Protein AF-A0A7Z7AWA1-F1 (afdb_monomer)

Secondary structure (DSSP, 8-state):
--HHHHHHHHHHHHHHHHHHHHHHTT-TT--GGGS--SS--SHHHHHHHHHHHHHHTTSTT----GGGSS-HHHHHHHHHHHHHHHTT-GGG--HHHHHHHHHHHHHHHHHHHHHHHHHHHHH---GGGGGG---

pLDDT: mean 85.14, std 15.29, range [40.22, 97.75]

Mean predicted aligned error: 7.18 Å

Structure (mmCIF, N/CA/C/O backbone):
data_AF-A0A7Z7AWA1-F1
#
_entry.id   AF-A0A7Z7AWA1-F1
#
loop_
_atom_site.group_PDB
_atom_site.id
_atom_site.type_symbol
_atom_site.label_atom_id
_atom_site.label_alt_id
_atom_site.label_comp_id
_atom_site.label_asym_id
_atom_site.label_entity_id
_atom_site.label_seq_id
_atom_site.pdbx_PDB_ins_code
_atom_site.Cartn_x
_atom_site.Cartn_y
_atom_site.Cartn_z
_atom_site.occupancy
_atom_site.B_iso_or_equiv
_atom_site.auth_seq_id
_atom_site.auth_comp_id
_atom_site.auth_asym_id
_atom_site.auth_atom_id
_atom_site.pdbx_PDB_model_num
ATOM 1 N N . MET A 1 1 ? 7.392 -12.816 -15.362 1.00 51.28 1 MET A N 1
ATOM 2 C CA . MET A 1 1 ? 6.488 -11.868 -14.677 1.00 51.28 1 MET A CA 1
ATOM 3 C C . MET A 1 1 ? 7.230 -10.551 -14.554 1.00 51.28 1 MET A C 1
ATOM 5 O O . MET A 1 1 ? 8.447 -10.600 -14.404 1.00 51.28 1 MET A O 1
ATOM 9 N N . ASN A 1 2 ? 6.572 -9.410 -14.759 1.00 76.38 2 ASN A N 1
ATOM 10 C CA . ASN A 1 2 ? 7.245 -8.112 -14.728 1.00 76.38 2 ASN A CA 1
ATOM 11 C C . ASN A 1 2 ? 7.022 -7.494 -13.349 1.00 76.38 2 ASN A C 1
ATOM 13 O O . ASN A 1 2 ? 5.940 -6.987 -13.079 1.00 76.38 2 ASN A O 1
ATOM 17 N N . ILE A 1 3 ? 8.059 -7.541 -12.516 1.00 84.69 3 ILE A N 1
ATOM 18 C CA . ILE A 1 3 ? 8.010 -7.149 -11.106 1.00 84.69 3 ILE A CA 1
ATOM 19 C C . ILE A 1 3 ? 7.432 -5.751 -10.863 1.00 84.69 3 ILE A C 1
ATOM 21 O O . ILE A 1 3 ? 6.780 -5.527 -9.854 1.00 84.69 3 ILE A O 1
ATOM 25 N N . LEU A 1 4 ? 7.612 -4.809 -11.796 1.00 87.19 4 LEU A N 1
ATOM 26 C CA . LEU A 1 4 ? 7.039 -3.470 -11.662 1.00 87.19 4 LEU A CA 1
ATOM 27 C C . LEU A 1 4 ? 5.503 -3.502 -11.659 1.00 87.19 4 LEU A C 1
ATOM 29 O O . LEU A 1 4 ? 4.875 -2.728 -10.944 1.00 87.19 4 LEU A O 1
ATOM 33 N N . TYR A 1 5 ? 4.901 -4.399 -12.443 1.00 89.00 5 TYR A N 1
ATOM 34 C CA . TYR A 1 5 ? 3.450 -4.579 -12.473 1.00 89.00 5 TYR A CA 1
ATOM 35 C C . TYR A 1 5 ? 2.961 -5.291 -11.214 1.00 89.00 5 TYR A C 1
ATOM 37 O O . TYR A 1 5 ? 1.952 -4.870 -10.663 1.00 89.00 5 TYR A O 1
ATOM 45 N N . ASP A 1 6 ? 3.708 -6.283 -10.724 1.00 90.69 6 ASP A N 1
ATOM 46 C CA . ASP A 1 6 ? 3.385 -6.979 -9.472 1.00 90.69 6 ASP A CA 1
ATOM 47 C C . ASP A 1 6 ? 3.379 -5.984 -8.291 1.00 90.69 6 ASP A C 1
ATOM 49 O O . ASP A 1 6 ? 2.424 -5.917 -7.522 1.00 90.69 6 ASP A O 1
ATOM 53 N N . VAL A 1 7 ? 4.389 -5.108 -8.213 1.00 91.75 7 VAL A N 1
ATOM 54 C CA . VAL A 1 7 ? 4.462 -4.040 -7.199 1.00 91.75 7 VAL A CA 1
ATOM 55 C C . VAL A 1 7 ? 3.322 -3.028 -7.347 1.00 91.75 7 VAL A C 1
ATOM 57 O O . VAL A 1 7 ? 2.739 -2.592 -6.355 1.00 91.75 7 VAL A O 1
ATOM 60 N N . ARG A 1 8 ? 2.995 -2.623 -8.579 1.00 92.50 8 ARG A N 1
ATOM 61 C CA . ARG A 1 8 ? 1.874 -1.709 -8.838 1.00 92.50 8 ARG A CA 1
ATOM 62 C C . A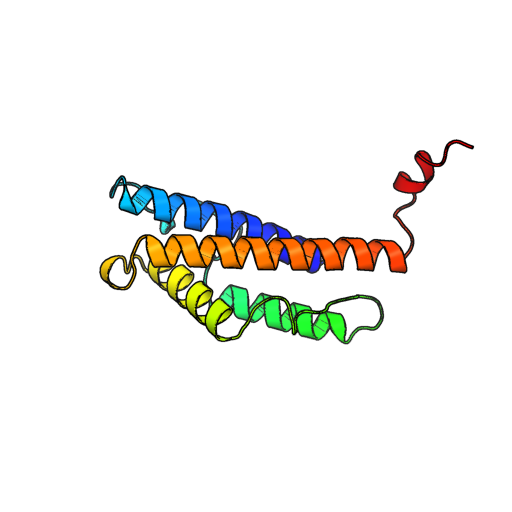RG A 1 8 ? 0.557 -2.311 -8.346 1.00 92.50 8 ARG A C 1
ATOM 64 O O . ARG A 1 8 ? -0.226 -1.616 -7.703 1.00 92.50 8 ARG A O 1
ATOM 71 N N . ASP A 1 9 ? 0.318 -3.579 -8.660 1.00 93.62 9 ASP A N 1
ATOM 72 C CA . ASP A 1 9 ? -0.907 -4.282 -8.291 1.00 93.62 9 ASP A CA 1
ATOM 73 C C . ASP A 1 9 ? -1.003 -4.449 -6.768 1.00 93.62 9 ASP A C 1
ATOM 75 O O . ASP A 1 9 ? -2.065 -4.204 -6.195 1.00 93.62 9 ASP A O 1
ATOM 79 N N . TRP A 1 10 ? 0.120 -4.700 -6.092 1.00 95.75 10 TRP A N 1
ATOM 80 C CA . TRP A 1 10 ? 0.188 -4.698 -4.631 1.00 95.75 10 TRP A CA 1
ATOM 81 C C . TRP A 1 10 ? -0.150 -3.336 -4.017 1.00 95.75 10 TRP A C 1
ATOM 83 O O . TRP A 1 10 ? -0.952 -3.267 -3.088 1.00 95.75 10 TRP A O 1
ATOM 93 N N . PHE A 1 11 ? 0.356 -2.225 -4.569 1.00 95.69 11 PHE A N 1
ATOM 94 C CA . PHE A 1 11 ? -0.035 -0.893 -4.088 1.00 95.69 11 PHE A CA 1
ATOM 95 C C . PHE A 1 11 ? -1.534 -0.606 -4.273 1.00 95.69 11 PHE A C 1
ATOM 97 O O . PHE A 1 11 ? -2.127 0.072 -3.433 1.00 95.69 11 PHE A O 1
ATOM 104 N N . TYR A 1 12 ? -2.173 -1.140 -5.320 1.00 94.44 12 TYR A N 1
ATOM 105 C CA . TYR A 1 12 ? -3.630 -1.055 -5.466 1.00 94.44 12 TYR A CA 1
ATOM 106 C C . TYR A 1 12 ? -4.381 -1.877 -4.408 1.00 94.44 12 TYR A C 1
ATOM 108 O O . TYR A 1 12 ? -5.432 -1.441 -3.930 1.00 94.44 12 TYR A O 1
ATOM 116 N N . GLU A 1 13 ? -3.868 -3.046 -4.017 1.00 96.12 13 GLU A N 1
ATOM 117 C CA . GLU A 1 13 ? -4.436 -3.816 -2.904 1.00 96.12 13 GLU A CA 1
ATOM 118 C C . GLU A 1 13 ? -4.240 -3.100 -1.560 1.00 96.12 13 GLU A C 1
ATOM 120 O O . GLU A 1 13 ? -5.185 -3.033 -0.772 1.00 96.12 13 GLU A O 1
ATOM 125 N N . CYS A 1 14 ? -3.084 -2.465 -1.335 1.00 96.62 14 CYS A N 1
ATOM 126 C CA . CYS A 1 14 ? -2.853 -1.625 -0.158 1.00 96.62 14 CYS A CA 1
ATOM 127 C C . CYS A 1 14 ? -3.836 -0.458 -0.061 1.00 96.62 14 CYS A C 1
ATOM 129 O O . CYS A 1 14 ? -4.354 -0.204 1.023 1.00 96.62 14 CYS A O 1
ATOM 131 N N . ASP A 1 15 ? -4.129 0.244 -1.158 1.00 96.56 15 ASP A N 1
ATOM 132 C CA . ASP A 1 15 ? -5.113 1.336 -1.128 1.00 96.56 15 ASP A CA 1
ATOM 133 C C . ASP A 1 15 ? -6.507 0.829 -0.721 1.00 96.56 15 ASP A C 1
ATOM 135 O O . ASP A 1 15 ? -7.170 1.423 0.131 1.00 96.56 15 ASP A O 1
ATOM 139 N N . ARG A 1 16 ? -6.925 -0.336 -1.237 1.00 96.25 16 ARG A N 1
ATOM 140 C CA . ARG A 1 16 ? -8.180 -0.987 -0.822 1.00 96.25 16 ARG A CA 1
ATOM 141 C C . ARG A 1 16 ? -8.181 -1.370 0.654 1.00 96.25 16 ARG A C 1
ATOM 143 O O . ARG A 1 16 ? -9.190 -1.176 1.328 1.00 96.25 16 ARG A O 1
ATOM 150 N N . PHE A 1 17 ? -7.079 -1.910 1.153 1.00 97.44 17 PHE A N 1
ATOM 151 C CA . PHE A 1 17 ? -6.930 -2.294 2.554 1.00 97.44 17 PHE A CA 1
ATOM 152 C C . PHE A 1 17 ? -6.993 -1.089 3.492 1.00 97.44 17 PHE A C 1
ATOM 154 O O . PHE A 1 17 ? -7.753 -1.092 4.459 1.00 97.44 17 PHE A O 1
ATOM 161 N N . LEU A 1 18 ? -6.289 -0.012 3.145 1.00 97.56 18 LEU A N 1
ATOM 162 C CA . LEU A 1 18 ? -6.322 1.245 3.885 1.00 97.56 18 LEU A CA 1
ATOM 163 C C . LEU A 1 18 ? -7.692 1.932 3.801 1.00 97.56 18 LEU A C 1
ATOM 165 O O . LEU A 1 18 ? -8.131 2.542 4.772 1.00 97.56 18 LEU A O 1
ATOM 169 N N . PHE A 1 19 ? -8.404 1.812 2.679 1.00 96.56 19 PHE A N 1
ATOM 170 C CA . PHE A 1 19 ? -9.793 2.259 2.583 1.00 96.56 19 PHE A CA 1
ATOM 171 C C . PHE A 1 19 ? -10.702 1.499 3.556 1.00 96.56 19 PHE A C 1
ATOM 173 O O . PHE A 1 19 ? -11.511 2.113 4.244 1.00 96.56 19 PHE A O 1
ATOM 180 N N . LEU A 1 20 ? -10.565 0.175 3.659 1.00 96.69 20 LEU A N 1
ATOM 181 C CA . LEU A 1 20 ? -11.340 -0.602 4.627 1.00 96.69 20 LEU A CA 1
ATOM 182 C C . LEU A 1 20 ? -10.987 -0.214 6.071 1.00 96.69 20 LEU A C 1
ATOM 184 O O . LEU A 1 20 ? -11.886 -0.133 6.902 1.00 96.69 20 LEU A O 1
ATOM 188 N N . ALA A 1 21 ? -9.717 0.085 6.361 1.00 96.38 21 ALA A N 1
ATOM 189 C CA . ALA A 1 21 ? -9.295 0.589 7.668 1.00 96.38 21 ALA A CA 1
ATOM 190 C C . ALA A 1 21 ? -9.893 1.972 7.982 1.00 96.38 21 ALA A C 1
ATOM 192 O O . ALA A 1 21 ? -10.338 2.221 9.095 1.00 96.38 21 ALA A O 1
ATOM 193 N N . GLU A 1 22 ? -9.991 2.865 6.998 1.00 95.75 22 GLU A N 1
ATOM 194 C CA . GLU A 1 22 ? -10.704 4.139 7.157 1.00 95.75 22 GLU A CA 1
ATOM 195 C C . GLU A 1 22 ? -12.190 3.917 7.480 1.00 95.75 22 GLU A C 1
ATOM 197 O O . GLU A 1 22 ? -12.754 4.598 8.340 1.00 95.75 22 GLU A O 1
ATOM 202 N N . VAL A 1 23 ? -12.826 2.938 6.827 1.00 95.00 23 VAL A N 1
ATOM 203 C CA . VAL A 1 23 ? -14.213 2.559 7.123 1.00 95.00 23 VAL A CA 1
ATOM 204 C C . VAL A 1 23 ? -14.336 1.951 8.521 1.00 95.00 23 VAL A C 1
ATOM 206 O O . VAL A 1 23 ? -15.322 2.255 9.187 1.00 95.00 23 VAL A O 1
ATOM 209 N N . HIS A 1 24 ? -13.358 1.170 8.992 1.00 94.50 24 HIS A N 1
ATOM 210 C CA . HIS A 1 24 ? -13.333 0.626 10.356 1.00 94.50 24 HIS A CA 1
ATOM 211 C C . HIS A 1 24 ? -13.495 1.733 11.409 1.00 94.50 24 HIS A C 1
ATOM 213 O O . HIS A 1 24 ? -14.368 1.643 12.268 1.00 94.50 24 HIS A O 1
ATOM 219 N N . TYR A 1 25 ? -12.760 2.844 11.277 1.00 92.69 25 TYR A N 1
ATOM 220 C CA . TYR A 1 25 ? -12.877 3.992 12.192 1.00 92.69 25 TYR A CA 1
ATOM 221 C C . TYR A 1 25 ? -14.241 4.700 12.154 1.00 92.69 25 TYR A C 1
ATOM 223 O O . TYR A 1 25 ? -14.576 5.452 13.066 1.00 92.69 25 TYR A O 1
ATOM 231 N N . GLN A 1 26 ? -15.040 4.485 11.108 1.00 91.56 26 GLN A N 1
ATOM 232 C CA . GLN A 1 26 ? -16.420 4.976 11.027 1.00 91.56 26 GLN A CA 1
ATOM 233 C C . GLN A 1 26 ? -17.441 3.912 11.455 1.00 91.56 26 GLN A C 1
ATOM 235 O O . GLN A 1 26 ? -18.572 4.243 11.818 1.00 91.56 26 GLN A O 1
ATOM 240 N N . ARG A 1 27 ? -17.075 2.633 11.323 1.00 91.81 27 ARG A N 1
ATOM 241 C CA . ARG A 1 27 ? -17.913 1.445 11.481 1.00 91.81 27 ARG A CA 1
ATOM 242 C C . ARG A 1 27 ? -17.039 0.271 11.925 1.00 91.81 27 ARG A C 1
ATOM 244 O O . ARG A 1 27 ? -16.514 -0.465 11.093 1.00 91.81 27 ARG A O 1
ATOM 251 N N . GLU A 1 28 ? -16.957 0.061 13.235 1.00 84.75 28 GLU A N 1
ATOM 252 C CA . GLU A 1 28 ? -16.072 -0.937 13.866 1.00 84.75 28 GLU A CA 1
ATOM 253 C C . GLU A 1 28 ? -16.308 -2.386 13.395 1.00 84.75 28 GLU A C 1
ATOM 255 O O . GLU A 1 28 ? -15.468 -3.256 13.589 1.00 84.75 28 GLU A O 1
ATOM 260 N N . ASN A 1 29 ? -17.439 -2.671 12.742 1.00 89.06 29 ASN A N 1
ATOM 261 C CA . ASN A 1 29 ? -17.753 -3.991 12.199 1.00 89.06 29 ASN A CA 1
ATOM 262 C C . ASN A 1 29 ? -17.085 -4.300 10.844 1.00 89.06 29 ASN A C 1
ATOM 264 O O . ASN A 1 29 ? -17.352 -5.357 10.275 1.00 89.06 29 ASN A O 1
ATOM 268 N N . VAL A 1 30 ? -16.289 -3.384 10.288 1.00 91.38 30 VAL A N 1
ATOM 269 C CA . VAL A 1 30 ? -15.480 -3.632 9.087 1.00 91.38 30 VAL A CA 1
ATOM 270 C C . VAL A 1 30 ? -14.072 -3.995 9.524 1.00 91.38 30 VAL A C 1
ATOM 272 O O . VAL A 1 30 ? -13.374 -3.156 10.075 1.00 91.38 30 VAL A O 1
ATOM 275 N N . ILE A 1 31 ? -13.648 -5.231 9.272 1.00 91.44 31 ILE A N 1
ATOM 276 C CA . ILE A 1 31 ? -12.335 -5.734 9.686 1.00 91.44 31 ILE A CA 1
ATOM 277 C C . ILE A 1 31 ? -11.517 -6.023 8.423 1.00 91.44 31 ILE A C 1
ATOM 279 O O . ILE A 1 31 ? -11.764 -7.036 7.770 1.00 91.44 31 ILE A O 1
ATOM 283 N N . PRO A 1 32 ? -10.562 -5.157 8.026 1.00 90.19 32 PRO A N 1
ATOM 284 C CA . PRO A 1 32 ? -9.826 -5.321 6.773 1.00 90.19 32 PRO A CA 1
ATOM 285 C C . PRO A 1 32 ? -9.094 -6.661 6.650 1.00 90.19 32 PRO A C 1
ATOM 287 O O . PRO A 1 32 ? -9.059 -7.205 5.552 1.00 90.19 32 PRO A O 1
ATOM 290 N N . SER A 1 33 ? -8.562 -7.215 7.745 1.00 87.06 33 SER A N 1
ATOM 291 C CA . SER A 1 33 ? -7.859 -8.511 7.774 1.00 87.06 33 SER A CA 1
ATOM 292 C C . SER A 1 33 ? -8.744 -9.705 7.387 1.00 87.06 33 SER A C 1
ATOM 294 O O . SER A 1 33 ? -8.229 -10.719 6.922 1.00 87.06 33 SER A O 1
ATOM 296 N N . GLU A 1 34 ? -10.072 -9.591 7.503 1.00 90.00 34 GLU A N 1
ATOM 297 C CA . GLU A 1 34 ? -11.015 -10.640 7.088 1.00 90.00 34 GLU A CA 1
ATOM 298 C C . GLU A 1 34 ? -11.303 -10.628 5.575 1.00 90.00 34 GLU A C 1
ATOM 300 O O . GLU A 1 34 ? -11.898 -11.567 5.034 1.00 90.00 34 GLU A O 1
ATOM 305 N N . HIS A 1 35 ? -10.893 -9.575 4.860 1.00 91.62 35 HIS A N 1
ATOM 306 C CA . HIS A 1 35 ? -11.074 -9.490 3.416 1.00 91.62 35 HIS A CA 1
ATOM 307 C C . HIS A 1 35 ? -10.011 -10.299 2.669 1.00 91.62 35 HIS A C 1
ATOM 309 O O . HIS A 1 35 ? -8.852 -10.399 3.062 1.00 91.62 35 HIS A O 1
ATOM 315 N N . ARG A 1 36 ? -10.408 -10.866 1.526 1.00 91.94 36 ARG A N 1
ATOM 316 C CA . ARG A 1 36 ? -9.496 -11.629 0.673 1.00 91.94 36 ARG A CA 1
ATOM 317 C C . ARG A 1 36 ? -8.685 -10.695 -0.226 1.00 91.94 36 ARG A C 1
ATOM 319 O O . ARG A 1 36 ? -9.254 -10.083 -1.130 1.00 91.94 36 ARG A O 1
ATOM 326 N N . PHE A 1 37 ? -7.374 -10.683 -0.019 1.00 93.25 37 PHE A N 1
ATOM 327 C CA . PHE A 1 37 ? -6.381 -10.059 -0.896 1.00 93.25 37 PHE A CA 1
ATOM 328 C C . PHE A 1 37 ? -5.593 -11.121 -1.665 1.00 93.25 37 PHE A C 1
ATOM 330 O O . PHE A 1 37 ? -5.629 -12.309 -1.322 1.00 93.25 37 PHE A O 1
ATOM 337 N N . SER A 1 38 ? -4.945 -10.708 -2.749 1.00 90.44 38 SER A N 1
ATOM 338 C CA . SER A 1 38 ? -4.118 -11.589 -3.576 1.00 90.44 38 SER A CA 1
ATOM 339 C C . SER A 1 38 ? -2.769 -11.853 -2.917 1.00 90.44 38 SER A C 1
ATOM 341 O O . SER A 1 38 ? -2.221 -12.945 -3.064 1.00 90.44 38 SER A O 1
ATOM 343 N N . GLU A 1 39 ? -2.270 -10.876 -2.162 1.00 90.56 39 GLU A N 1
ATOM 344 C CA . GLU A 1 39 ? -1.026 -10.962 -1.408 1.00 90.56 39 GLU A CA 1
ATOM 345 C C . GLU A 1 39 ? -1.187 -10.520 0.051 1.00 90.56 39 GLU A C 1
ATOM 347 O O . GLU A 1 39 ? -2.200 -9.955 0.462 1.00 90.56 39 GLU A O 1
ATOM 352 N N . GLU A 1 40 ? -0.154 -10.794 0.847 1.00 92.62 40 GLU A N 1
ATOM 353 C CA . GLU A 1 40 ? -0.038 -10.287 2.210 1.00 92.62 40 GLU A CA 1
ATOM 354 C C . GLU A 1 40 ? 0.260 -8.776 2.191 1.00 92.62 40 GLU A C 1
ATOM 356 O O . GLU A 1 40 ? 1.147 -8.313 1.469 1.00 92.62 40 GLU A O 1
ATOM 361 N N . LEU A 1 41 ? -0.481 -7.998 2.983 1.00 95.38 41 LEU A N 1
ATOM 362 C CA . LEU A 1 41 ? -0.393 -6.533 3.017 1.00 95.38 41 LEU A CA 1
ATOM 363 C C . LEU A 1 41 ? 0.319 -6.048 4.286 1.00 95.38 41 LEU A C 1
ATOM 365 O O . LEU A 1 41 ? -0.232 -5.286 5.075 1.00 95.38 41 LEU A O 1
ATOM 369 N N . THR A 1 42 ? 1.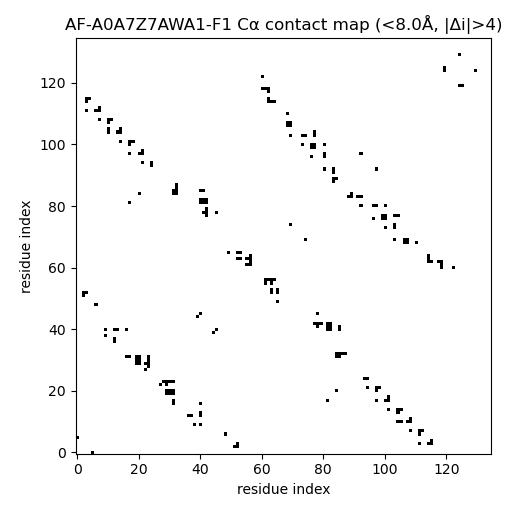554 -6.514 4.474 1.00 96.31 42 THR A N 1
ATOM 370 C CA . THR A 1 42 ? 2.386 -6.277 5.666 1.00 96.31 42 THR A CA 1
ATOM 371 C C . THR A 1 42 ? 3.690 -5.551 5.336 1.00 96.31 42 THR A C 1
ATOM 373 O O . THR A 1 42 ? 4.102 -5.436 4.174 1.00 96.31 42 THR A O 1
ATOM 376 N N . SER A 1 43 ? 4.373 -5.051 6.369 1.00 95.56 43 SER A N 1
ATOM 377 C CA . SER A 1 43 ? 5.671 -4.383 6.232 1.00 95.56 43 SER A CA 1
ATOM 378 C C . SER A 1 43 ? 6.758 -5.298 5.664 1.00 95.56 43 SER A C 1
ATOM 380 O O . SER A 1 43 ? 7.586 -4.847 4.870 1.00 95.56 43 SER A O 1
ATOM 382 N N . SER A 1 44 ? 6.733 -6.584 6.022 1.00 95.31 44 SER A N 1
ATOM 383 C CA . SER A 1 44 ? 7.668 -7.598 5.529 1.00 95.31 44 SER A CA 1
ATOM 384 C C . SER A 1 44 ? 7.550 -7.763 4.015 1.00 95.31 44 SER A C 1
ATOM 386 O O . SER A 1 44 ? 8.562 -7.753 3.309 1.00 95.31 44 SER A O 1
ATOM 388 N N . ARG A 1 45 ? 6.317 -7.821 3.495 1.00 94.94 45 ARG A N 1
ATOM 389 C CA . ARG A 1 45 ? 6.072 -7.923 2.057 1.00 94.94 45 ARG A CA 1
ATOM 390 C C . ARG A 1 45 ? 6.522 -6.668 1.314 1.00 94.94 45 ARG A C 1
ATOM 392 O O . ARG A 1 45 ? 7.153 -6.785 0.264 1.00 94.94 45 ARG A O 1
ATOM 399 N N . LEU A 1 46 ? 6.275 -5.484 1.877 1.00 94.12 46 LEU A N 1
ATOM 400 C CA . LEU A 1 46 ? 6.794 -4.227 1.333 1.00 94.12 46 LEU A CA 1
ATOM 401 C C . LEU A 1 46 ? 8.329 -4.236 1.251 1.00 94.12 46 LEU A C 1
ATOM 403 O O . LEU A 1 46 ? 8.897 -3.833 0.235 1.00 94.12 46 LEU A O 1
ATOM 407 N N . ASP A 1 47 ? 9.012 -4.708 2.295 1.00 92.88 47 ASP A N 1
ATOM 408 C CA . ASP A 1 47 ? 10.475 -4.802 2.310 1.00 92.88 47 ASP A CA 1
ATOM 409 C C . ASP A 1 47 ? 11.018 -5.767 1.257 1.00 92.88 47 ASP A C 1
ATOM 411 O O . ASP A 1 47 ? 12.019 -5.466 0.597 1.00 92.88 47 ASP A O 1
ATOM 415 N N . ASP A 1 48 ? 10.347 -6.899 1.060 1.00 92.38 48 ASP A N 1
ATOM 416 C CA . ASP A 1 48 ? 10.680 -7.841 -0.003 1.00 92.38 48 ASP A CA 1
ATOM 417 C C . ASP A 1 48 ? 10.548 -7.187 -1.383 1.00 92.38 48 ASP A C 1
ATOM 419 O O . ASP A 1 48 ? 11.488 -7.237 -2.177 1.00 92.38 48 ASP A O 1
ATOM 423 N N . MET A 1 49 ? 9.446 -6.477 -1.637 1.00 89.94 49 MET A N 1
ATOM 424 C CA . MET A 1 49 ? 9.223 -5.769 -2.901 1.00 89.94 49 MET A CA 1
ATOM 425 C C . MET A 1 49 ? 10.263 -4.682 -3.169 1.00 89.94 49 MET A C 1
ATOM 427 O O . MET A 1 49 ? 10.814 -4.600 -4.268 1.00 89.94 49 MET A O 1
ATOM 431 N N . LEU A 1 50 ? 10.574 -3.855 -2.168 1.00 88.19 50 LEU A N 1
ATOM 432 C CA . LEU A 1 50 ? 11.591 -2.809 -2.296 1.00 88.19 50 LEU A CA 1
ATOM 433 C C . LEU A 1 50 ? 12.983 -3.404 -2.547 1.00 88.19 50 LEU A C 1
ATOM 435 O O . LEU A 1 50 ? 13.767 -2.853 -3.327 1.00 88.19 50 LEU A O 1
ATOM 439 N N . ARG A 1 51 ? 13.300 -4.541 -1.918 1.00 87.81 51 ARG A N 1
ATOM 440 C CA . ARG A 1 51 ? 14.551 -5.268 -2.154 1.00 87.81 51 ARG A CA 1
ATOM 441 C C . ARG A 1 51 ? 14.613 -5.819 -3.574 1.00 87.81 51 ARG A C 1
ATOM 443 O O . ARG A 1 51 ? 15.649 -5.669 -4.226 1.00 87.81 51 ARG A O 1
ATOM 450 N N . ASP A 1 52 ? 13.534 -6.417 -4.060 1.00 87.19 52 ASP A N 1
ATOM 451 C CA . ASP A 1 52 ? 13.507 -7.003 -5.395 1.00 87.19 52 ASP A CA 1
ATOM 452 C C . ASP A 1 52 ? 13.590 -5.918 -6.483 1.00 87.19 52 ASP A C 1
ATOM 454 O O . ASP A 1 52 ? 14.356 -6.056 -7.438 1.00 87.19 52 ASP A O 1
ATOM 458 N N . LEU A 1 53 ? 12.925 -4.775 -6.290 1.00 83.94 53 LEU A N 1
ATOM 459 C CA . LEU A 1 53 ? 13.059 -3.595 -7.154 1.00 83.94 53 LEU A CA 1
ATOM 460 C C . LEU A 1 53 ? 14.487 -3.048 -7.200 1.00 83.94 53 LEU A C 1
ATOM 462 O O . LEU A 1 53 ? 14.995 -2.703 -8.269 1.00 83.94 53 LEU A O 1
ATOM 466 N N . LYS A 1 54 ? 15.165 -2.995 -6.050 1.00 82.44 54 LYS A N 1
ATOM 467 C CA . LYS A 1 54 ? 16.567 -2.568 -5.978 1.00 82.44 54 LYS A CA 1
ATOM 468 C C . LYS A 1 54 ? 17.495 -3.515 -6.741 1.00 82.44 54 LYS A C 1
ATOM 470 O O . LYS A 1 54 ? 18.498 -3.070 -7.298 1.00 82.44 54 LYS A O 1
ATOM 475 N N . ASN A 1 55 ? 17.193 -4.810 -6.746 1.00 81.81 55 ASN A N 1
ATOM 476 C CA . ASN A 1 55 ? 17.944 -5.789 -7.527 1.00 81.81 55 ASN A CA 1
ATOM 477 C C . ASN A 1 55 ? 17.664 -5.631 -9.024 1.00 81.81 55 ASN A C 1
ATOM 479 O O . ASN A 1 55 ? 18.605 -5.660 -9.812 1.00 81.81 55 ASN A O 1
ATOM 483 N N . LEU A 1 56 ? 16.413 -5.350 -9.395 1.00 78.38 56 LEU A N 1
ATOM 484 C CA . LEU A 1 56 ? 16.015 -5.091 -10.776 1.00 78.38 56 LEU A CA 1
ATOM 485 C C . LEU A 1 56 ? 16.750 -3.889 -11.385 1.00 78.38 56 LEU A C 1
ATOM 487 O O . LEU A 1 56 ? 17.204 -3.960 -12.519 1.00 78.38 56 LEU A O 1
ATOM 491 N N . GLY A 1 57 ? 16.927 -2.803 -10.625 1.00 67.75 57 GLY A N 1
ATOM 492 C CA . GLY A 1 57 ? 17.667 -1.621 -11.084 1.00 67.75 57 GLY A CA 1
ATOM 493 C C . GLY A 1 57 ? 19.161 -1.863 -11.352 1.00 67.75 57 GLY A C 1
ATOM 494 O O . GLY A 1 57 ? 19.806 -1.032 -11.986 1.00 67.75 57 GLY A O 1
ATOM 495 N N . LYS A 1 58 ? 19.731 -2.985 -10.884 1.00 67.56 58 LYS A N 1
ATOM 496 C CA . LYS A 1 58 ? 21.122 -3.382 -11.180 1.00 67.56 58 LYS A CA 1
ATOM 497 C C . LYS A 1 58 ? 21.244 -4.190 -12.471 1.00 67.56 58 LYS A C 1
ATOM 499 O O . LYS A 1 58 ? 22.343 -4.309 -13.009 1.00 67.56 58 LYS A O 1
ATOM 504 N N . GLU A 1 59 ? 20.144 -4.758 -12.953 1.00 64.19 59 GLU A N 1
ATOM 505 C CA . GLU A 1 59 ? 20.074 -5.438 -14.239 1.00 64.19 59 GLU A CA 1
ATOM 506 C C . GLU A 1 59 ? 19.748 -4.370 -15.295 1.00 64.19 59 GLU A C 1
ATOM 508 O O . GLU A 1 59 ? 18.664 -3.795 -15.281 1.00 64.19 59 GLU A O 1
ATOM 513 N N . ASN A 1 60 ? 20.714 -4.058 -16.169 1.00 57.03 60 ASN A N 1
ATOM 514 C CA . ASN A 1 60 ? 20.783 -2.888 -17.076 1.00 57.03 60 ASN A CA 1
ATOM 515 C C . ASN A 1 60 ? 19.561 -2.593 -17.984 1.00 57.03 60 ASN A C 1
ATOM 517 O O . ASN A 1 60 ? 19.606 -1.639 -18.760 1.00 57.03 60 ASN A O 1
ATOM 521 N N . ASP A 1 61 ? 18.478 -3.361 -17.907 1.00 62.44 61 ASP A N 1
ATOM 522 C CA . ASP A 1 61 ? 17.318 -3.24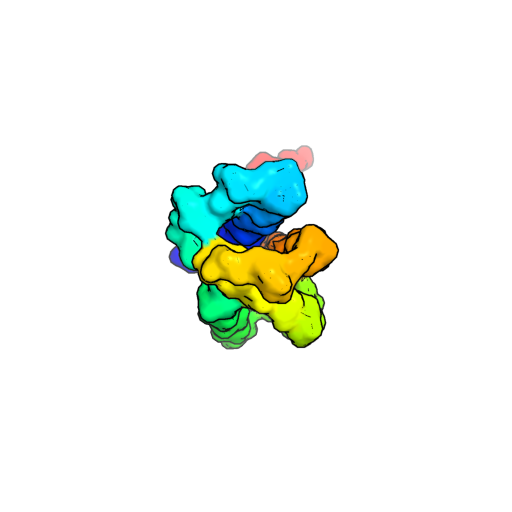0 -18.783 1.00 62.44 61 ASP A CA 1
ATOM 523 C C . ASP A 1 61 ? 16.134 -2.481 -18.151 1.00 62.44 61 ASP A C 1
ATOM 525 O O . ASP A 1 61 ? 15.139 -2.255 -18.847 1.00 62.44 61 ASP A O 1
ATOM 529 N N . TYR A 1 62 ? 16.160 -2.128 -16.860 1.00 61.22 62 TYR A N 1
ATOM 530 C CA . TYR A 1 62 ? 15.044 -1.452 -16.172 1.00 61.22 62 TYR A CA 1
ATOM 531 C C . TYR A 1 62 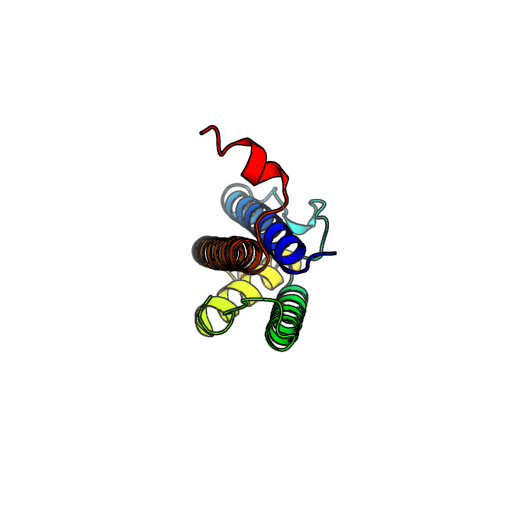? 15.435 -0.071 -15.639 1.00 61.22 62 TYR A C 1
ATOM 533 O O . TYR A 1 62 ? 16.497 0.100 -15.046 1.00 61.22 62 TYR A O 1
ATOM 541 N N . CYS A 1 63 ? 14.545 0.917 -15.783 1.00 65.88 63 CYS A N 1
ATOM 542 C CA . CYS A 1 63 ? 14.696 2.186 -15.074 1.00 65.88 63 CYS A CA 1
ATOM 543 C C . CYS A 1 63 ? 13.904 2.123 -13.771 1.00 65.88 63 CYS A C 1
ATOM 545 O O . CYS A 1 63 ? 12.712 2.411 -13.769 1.00 65.88 63 CYS A O 1
ATOM 547 N N . VAL A 1 64 ? 14.579 1.767 -12.680 1.00 69.69 64 VAL A N 1
ATOM 548 C CA . VAL A 1 64 ? 14.012 1.81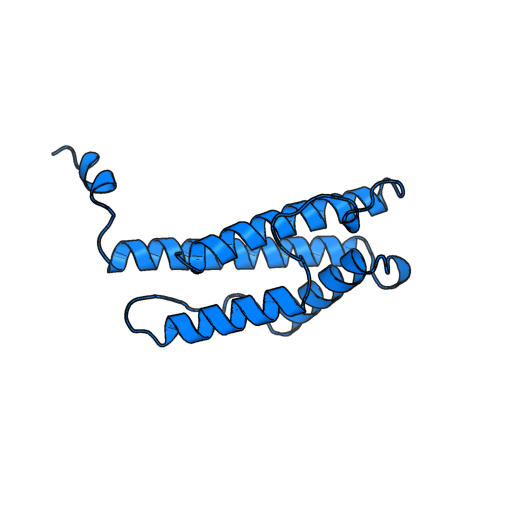0 -11.328 1.00 69.69 64 VAL A CA 1
ATOM 549 C C . VAL A 1 64 ? 14.746 2.873 -10.524 1.00 69.69 64 VAL A C 1
ATOM 551 O O . VAL A 1 64 ? 15.959 2.788 -10.340 1.00 69.69 64 VAL A O 1
ATOM 554 N N . THR A 1 65 ? 14.023 3.878 -10.036 1.00 63.84 65 THR A N 1
ATOM 555 C CA . THR A 1 65 ? 14.573 4.970 -9.214 1.00 63.84 65 THR A CA 1
ATOM 556 C C . THR A 1 65 ? 13.987 4.958 -7.803 1.00 63.84 65 THR A C 1
ATOM 558 O O . THR A 1 65 ? 13.551 5.977 -7.270 1.00 63.84 65 THR A O 1
ATOM 561 N N . SER A 1 66 ? 14.009 3.783 -7.167 1.00 62.72 66 SER A N 1
ATOM 562 C CA . SER A 1 66 ? 13.386 3.540 -5.857 1.00 62.72 66 SER A CA 1
ATOM 563 C C . SER A 1 66 ? 13.922 4.425 -4.724 1.00 62.72 66 SER A C 1
ATOM 565 O O . SER A 1 66 ? 13.259 4.584 -3.705 1.00 62.72 66 SER A O 1
ATOM 567 N N . GLU A 1 67 ? 15.113 5.011 -4.879 1.00 61.12 67 GLU A N 1
ATOM 568 C CA . GLU A 1 67 ? 15.778 5.826 -3.850 1.00 61.12 67 GLU A CA 1
ATOM 569 C C . GLU A 1 67 ? 15.049 7.144 -3.529 1.00 61.12 67 GLU A C 1
ATOM 571 O O . GLU A 1 67 ? 15.312 7.732 -2.484 1.00 61.12 67 GLU A O 1
ATOM 576 N N . ASN A 1 68 ? 14.101 7.574 -4.373 1.00 64.19 68 ASN A N 1
ATOM 577 C CA . ASN A 1 68 ? 13.378 8.843 -4.214 1.00 64.19 68 ASN A CA 1
ATOM 578 C C . ASN A 1 68 ? 11.851 8.704 -4.112 1.00 64.19 68 ASN A C 1
ATOM 580 O O . ASN A 1 68 ? 11.152 9.718 -4.087 1.00 64.19 68 ASN A O 1
ATOM 584 N N . TRP A 1 69 ? 11.301 7.487 -4.079 1.00 78.88 69 TRP A N 1
ATOM 585 C CA . TRP A 1 69 ? 9.844 7.315 -4.093 1.00 78.88 69 TRP A CA 1
ATOM 586 C C . TRP A 1 69 ? 9.183 7.766 -2.782 1.00 78.88 69 TRP A C 1
ATOM 588 O O . TRP A 1 69 ? 8.106 8.361 -2.807 1.00 78.88 69 TRP A O 1
ATOM 598 N N . ALA A 1 70 ? 9.846 7.530 -1.649 1.00 81.81 70 ALA A N 1
ATOM 599 C CA . ALA A 1 70 ? 9.406 7.961 -0.326 1.00 81.81 70 ALA A CA 1
ATOM 600 C C . ALA A 1 70 ? 10.600 8.165 0.619 1.00 81.81 70 ALA A C 1
ATOM 602 O O . ALA A 1 70 ? 11.659 7.556 0.450 1.00 81.81 70 ALA A O 1
ATOM 603 N N . SER A 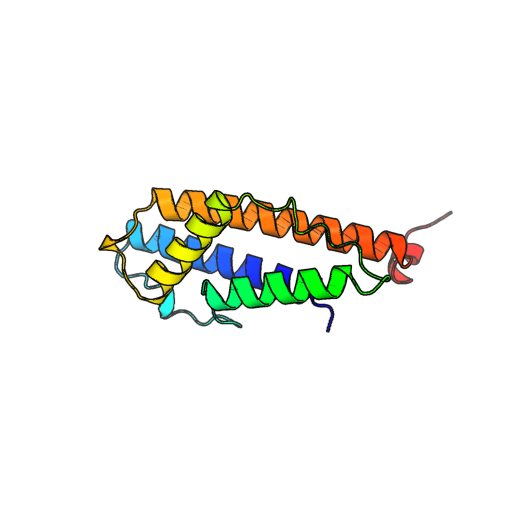1 71 ? 10.431 9.025 1.622 1.00 88.62 71 SER A N 1
ATOM 604 C CA . SER A 1 71 ? 11.390 9.187 2.712 1.00 88.62 71 SER A CA 1
ATOM 605 C C . SER A 1 71 ? 11.373 7.967 3.640 1.00 88.62 71 SER A C 1
ATOM 607 O O . SER A 1 71 ? 10.433 7.172 3.646 1.00 88.62 71 SER A O 1
ATOM 609 N N . LYS A 1 72 ? 12.415 7.820 4.467 1.00 89.81 72 LYS A N 1
ATOM 610 C CA . LYS A 1 72 ? 12.458 6.752 5.479 1.00 89.81 72 LYS A CA 1
ATOM 611 C C . LYS A 1 72 ? 11.301 6.851 6.474 1.00 89.81 72 LYS A C 1
ATOM 613 O O . LYS A 1 72 ? 10.744 5.822 6.833 1.00 89.81 72 LYS A O 1
ATOM 618 N N . ASP A 1 73 ? 10.937 8.069 6.864 1.00 93.75 73 ASP A N 1
ATOM 619 C CA . ASP A 1 73 ? 9.845 8.314 7.808 1.00 93.75 73 ASP A CA 1
ATOM 620 C C . ASP A 1 73 ? 8.487 7.984 7.175 1.00 93.75 73 ASP A C 1
ATOM 622 O O . ASP A 1 73 ? 7.654 7.341 7.804 1.00 93.75 73 ASP A O 1
ATOM 626 N N . GLU A 1 74 ? 8.285 8.343 5.900 1.00 94.25 74 GLU A N 1
ATOM 627 C CA . GLU A 1 74 ? 7.092 7.947 5.139 1.00 94.25 74 GLU A CA 1
ATOM 628 C C . GLU A 1 74 ? 6.975 6.417 5.066 1.00 94.25 74 GLU A C 1
ATOM 630 O O . GLU A 1 74 ? 5.913 5.857 5.330 1.00 94.25 74 GLU A O 1
ATOM 635 N N . LEU A 1 75 ? 8.070 5.715 4.760 1.00 93.94 75 LEU A N 1
ATOM 636 C CA . LEU A 1 75 ? 8.060 4.251 4.725 1.00 93.94 75 LEU A CA 1
ATOM 637 C C . LEU A 1 75 ? 7.792 3.637 6.100 1.00 93.94 75 LEU A C 1
ATOM 639 O O . LEU A 1 75 ? 7.086 2.637 6.173 1.00 93.94 75 LEU A O 1
ATOM 643 N N . LEU A 1 76 ? 8.326 4.215 7.178 1.00 95.88 76 LEU A N 1
ATOM 644 C CA . LEU A 1 76 ? 8.075 3.733 8.535 1.00 95.88 76 LEU A CA 1
ATOM 645 C C . LEU A 1 76 ? 6.590 3.853 8.901 1.00 95.88 76 LEU A C 1
ATOM 647 O O . LEU A 1 76 ? 6.001 2.867 9.330 1.00 95.88 76 LEU A O 1
ATOM 651 N N . ILE A 1 77 ? 5.973 5.007 8.627 1.00 96.81 77 ILE A N 1
ATOM 652 C CA . ILE A 1 77 ? 4.536 5.233 8.857 1.00 96.81 77 ILE A CA 1
ATOM 653 C C . ILE A 1 77 ? 3.696 4.201 8.103 1.00 96.81 77 ILE A C 1
ATOM 655 O O . ILE A 1 77 ? 2.776 3.614 8.672 1.00 96.81 77 ILE A O 1
ATOM 659 N N . LEU A 1 78 ? 4.006 3.970 6.822 1.00 97.56 78 LEU A N 1
ATOM 660 C CA . LEU A 1 78 ? 3.278 2.990 6.020 1.00 97.56 78 LEU A CA 1
ATOM 661 C C . LEU A 1 78 ? 3.407 1.582 6.614 1.00 97.56 78 LEU A C 1
ATOM 663 O O . LEU A 1 78 ? 2.402 0.897 6.768 1.00 97.56 78 LEU A O 1
ATOM 667 N N . LYS A 1 79 ? 4.624 1.164 6.972 1.00 97.31 79 LYS A N 1
ATOM 668 C CA . LYS A 1 79 ? 4.889 -0.157 7.555 1.00 97.31 79 LYS A CA 1
ATOM 669 C C . LYS A 1 79 ? 4.132 -0.384 8.857 1.00 97.31 79 LYS A C 1
ATOM 671 O O . LYS A 1 79 ? 3.438 -1.386 8.976 1.00 97.31 7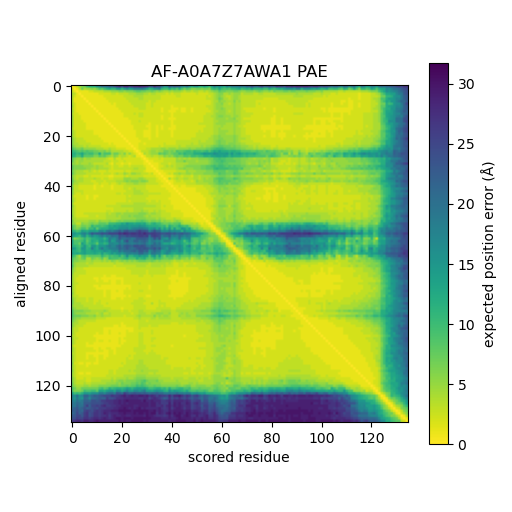9 LYS A O 1
ATOM 676 N N . GLU A 1 80 ? 4.245 0.551 9.796 1.00 97.75 80 GLU A N 1
ATOM 677 C CA . GLU A 1 80 ? 3.568 0.466 11.093 1.00 97.75 80 GLU A CA 1
ATOM 678 C C . GLU A 1 80 ? 2.050 0.403 10.913 1.00 97.75 80 GLU A C 1
ATOM 680 O O . GLU A 1 80 ? 1.390 -0.435 11.520 1.00 97.75 80 GLU A O 1
ATOM 685 N N . THR A 1 81 ? 1.502 1.222 10.010 1.00 97.75 81 THR A N 1
ATOM 686 C CA . THR A 1 81 ? 0.063 1.218 9.719 1.00 97.75 81 THR A CA 1
ATOM 687 C C . THR A 1 81 ? -0.385 -0.123 9.130 1.00 97.75 81 THR A C 1
ATOM 689 O O . THR A 1 81 ? -1.376 -0.687 9.583 1.00 97.75 81 THR A O 1
ATOM 692 N N . LEU A 1 82 ? 0.344 -0.669 8.151 1.00 97.56 82 LEU A N 1
ATOM 693 C CA . LEU A 1 82 ? 0.021 -1.967 7.546 1.00 97.56 82 LEU A CA 1
ATOM 694 C C . LEU A 1 82 ? 0.054 -3.108 8.569 1.00 97.56 82 LEU A C 1
ATOM 696 O O . LEU A 1 82 ? -0.868 -3.925 8.603 1.00 97.56 82 LEU A O 1
ATOM 700 N N . ASP A 1 83 ? 1.076 -3.147 9.424 1.00 97.69 83 ASP A N 1
ATOM 701 C CA . ASP A 1 83 ? 1.226 -4.195 10.436 1.00 97.69 83 ASP A CA 1
ATOM 702 C C . ASP A 1 83 ? 0.178 -4.082 11.545 1.00 97.69 83 ASP A C 1
ATOM 704 O O . ASP A 1 83 ? -0.343 -5.104 12.001 1.00 97.69 83 ASP A O 1
ATOM 708 N N . ASN A 1 84 ? -0.169 -2.858 11.953 1.00 97.31 84 ASN A N 1
ATOM 709 C CA . ASN A 1 84 ? -1.210 -2.618 12.945 1.00 97.31 84 ASN A CA 1
ATOM 710 C C . ASN A 1 84 ? -2.586 -3.025 12.417 1.00 97.31 84 ASN A C 1
ATOM 712 O O . ASN A 1 84 ? -3.302 -3.724 13.127 1.00 97.31 84 ASN A O 1
ATOM 716 N N . ILE A 1 85 ? -2.939 -2.678 11.173 1.00 96.25 85 ILE A N 1
ATOM 717 C CA . ILE A 1 85 ? -4.198 -3.140 10.563 1.00 96.25 85 ILE A CA 1
ATOM 718 C C . ILE A 1 85 ? -4.191 -4.670 10.439 1.00 96.25 85 ILE A C 1
ATOM 720 O O . ILE A 1 85 ? -5.155 -5.322 10.831 1.00 96.25 85 ILE A O 1
ATOM 724 N N . SER A 1 86 ? -3.101 -5.256 9.932 1.00 94.62 86 SER A N 1
ATOM 725 C CA . SER A 1 86 ? -2.996 -6.708 9.711 1.00 94.62 86 SER A CA 1
ATOM 726 C C . SER A 1 86 ? -3.040 -7.519 11.008 1.00 94.62 86 SER A C 1
ATOM 728 O O . SER A 1 86 ? -3.491 -8.661 11.000 1.00 94.62 86 SER A O 1
ATOM 730 N N . SER A 1 87 ? -2.579 -6.933 12.115 1.00 95.38 87 SER A N 1
ATOM 731 C CA . SER A 1 87 ? -2.598 -7.539 13.452 1.00 95.38 87 SER A CA 1
ATOM 732 C C . SER A 1 87 ? -3.772 -7.066 14.316 1.00 95.38 87 SER A C 1
ATOM 734 O O . SER A 1 87 ? -3.795 -7.375 15.505 1.00 95.38 87 SER A O 1
ATOM 736 N N . GLU A 1 88 ? -4.697 -6.284 13.750 1.00 94.31 88 GLU A N 1
ATOM 737 C CA . GLU A 1 88 ? -5.871 -5.717 14.432 1.00 94.31 88 GLU A CA 1
ATOM 738 C C . GLU A 1 88 ? -5.535 -4.886 15.690 1.00 94.31 88 GLU A C 1
ATOM 740 O O . GLU A 1 88 ? -6.292 -4.830 16.658 1.00 94.31 88 GLU A O 1
ATOM 745 N N . LYS A 1 89 ? -4.391 -4.196 15.676 1.00 95.06 89 LYS A N 1
ATOM 746 C CA . LYS A 1 89 ? -3.931 -3.291 16.741 1.00 95.06 89 LYS A CA 1
ATOM 747 C C . LYS A 1 89 ? -4.471 -1.877 16.539 1.00 95.06 89 LYS A C 1
ATOM 749 O O . LYS A 1 89 ? -3.725 -0.931 16.292 1.00 95.06 89 LYS A O 1
ATOM 754 N N . TRP A 1 90 ? -5.788 -1.739 16.618 1.00 93.44 90 TRP A N 1
ATOM 755 C CA . TRP A 1 90 ? -6.484 -0.472 16.372 1.00 93.44 90 TRP A CA 1
ATOM 756 C C . TRP A 1 90 ? -6.172 0.615 17.401 1.00 93.44 90 TRP A C 1
ATOM 758 O O . TRP A 1 90 ? -6.222 1.788 17.056 1.00 93.44 90 TRP A O 1
ATOM 768 N N . ASP A 1 91 ? -5.795 0.236 18.625 1.00 93.62 91 ASP A N 1
ATOM 769 C CA . ASP A 1 91 ? -5.423 1.173 19.696 1.00 93.62 91 ASP A CA 1
ATOM 770 C C . ASP A 1 91 ? -4.032 1.809 19.494 1.00 93.62 91 ASP A C 1
ATOM 772 O O . ASP A 1 91 ? -3.723 2.833 20.105 1.00 93.62 91 ASP A O 1
ATOM 776 N N . ASP A 1 92 ? -3.197 1.224 18.625 1.00 93.75 92 ASP A N 1
ATOM 777 C CA . ASP A 1 92 ? -1.827 1.680 18.350 1.00 93.75 92 ASP A CA 1
ATOM 778 C C . ASP A 1 92 ? -1.756 2.676 17.170 1.00 93.75 92 ASP A C 1
ATOM 780 O O . ASP A 1 92 ? -0.669 3.093 16.764 1.00 93.75 92 ASP A O 1
ATOM 784 N N . MET A 1 93 ? -2.896 3.053 16.582 1.00 94.69 93 MET A N 1
ATOM 785 C CA . MET A 1 93 ? -2.985 3.993 15.458 1.00 94.69 93 MET A CA 1
ATOM 786 C C . MET A 1 93 ? -4.352 4.691 15.405 1.00 94.69 93 MET A C 1
ATOM 788 O O . MET A 1 93 ? -5.320 4.255 16.020 1.00 94.69 93 MET A O 1
ATOM 792 N N . ASP A 1 94 ? -4.457 5.775 14.639 1.00 94.31 94 ASP A N 1
ATOM 793 C CA . ASP A 1 94 ? -5.712 6.500 14.433 1.00 94.31 94 ASP A CA 1
ATOM 794 C C . ASP A 1 94 ? -6.050 6.680 12.941 1.00 94.31 94 ASP A C 1
ATOM 796 O O . ASP A 1 94 ? -5.315 6.277 12.032 1.00 94.31 94 ASP A O 1
ATOM 800 N N . ALA A 1 95 ? -7.194 7.312 12.670 1.00 94.88 95 ALA A N 1
ATOM 801 C CA . ALA A 1 95 ? -7.617 7.613 11.305 1.00 94.88 95 ALA A CA 1
ATOM 802 C C . ALA A 1 95 ? -6.634 8.542 10.558 1.00 94.88 95 ALA A C 1
ATOM 804 O O . ALA A 1 95 ? -6.564 8.498 9.326 1.00 94.88 95 ALA A O 1
ATOM 805 N N . GLU A 1 96 ? -5.859 9.372 11.267 1.00 96.31 96 GLU A N 1
ATOM 806 C CA . GLU A 1 96 ? -4.838 10.229 10.660 1.00 96.31 96 GLU A CA 1
ATOM 807 C C . GLU A 1 96 ? -3.647 9.394 10.166 1.00 96.31 96 GLU A C 1
ATOM 809 O O . GLU A 1 96 ? -3.144 9.643 9.065 1.00 96.31 96 GLU A O 1
ATOM 814 N N . CYS A 1 97 ? -3.234 8.366 10.916 1.00 96.69 97 CYS A N 1
ATOM 815 C CA . CYS A 1 97 ? -2.241 7.380 10.477 1.00 96.69 97 CYS A CA 1
ATOM 816 C C . CYS A 1 97 ? -2.668 6.706 9.168 1.00 96.69 97 CYS A C 1
ATOM 818 O O . CYS A 1 97 ? -1.895 6.690 8.206 1.00 96.69 97 CYS A O 1
ATOM 820 N N . VAL A 1 98 ? -3.921 6.243 9.080 1.00 97.00 98 VAL A N 1
ATOM 821 C CA . VAL A 1 98 ? -4.465 5.634 7.853 1.00 97.00 98 VAL A CA 1
ATOM 822 C C . VAL A 1 98 ? -4.460 6.627 6.689 1.00 97.00 98 VAL A C 1
ATOM 824 O O . VAL A 1 98 ? -4.005 6.294 5.593 1.00 97.00 98 VAL A O 1
ATOM 827 N N . ALA A 1 99 ? -4.898 7.869 6.907 1.00 97.00 99 ALA A N 1
ATOM 828 C CA . ALA A 1 99 ? -4.899 8.898 5.868 1.00 97.00 99 ALA A CA 1
ATOM 829 C C . ALA A 1 99 ? -3.483 9.210 5.345 1.00 97.00 99 ALA A C 1
ATOM 831 O O . ALA A 1 99 ? -3.279 9.328 4.132 1.00 97.00 99 ALA A O 1
ATOM 832 N N . LYS A 1 100 ? -2.490 9.291 6.241 1.00 97.56 100 LYS A N 1
ATOM 833 C CA . LYS A 1 100 ? -1.074 9.456 5.873 1.00 97.56 100 LYS A CA 1
ATOM 834 C C . LYS A 1 100 ? -0.570 8.262 5.069 1.00 97.56 100 LYS A C 1
ATOM 836 O O . LYS A 1 100 ? 0.018 8.461 4.007 1.00 97.56 100 LYS A O 1
ATOM 841 N N . ALA A 1 101 ? -0.844 7.040 5.523 1.00 97.50 101 ALA A N 1
ATOM 842 C CA . ALA A 1 101 ? -0.463 5.822 4.814 1.00 97.50 101 ALA A CA 1
ATOM 843 C C . ALA A 1 101 ? -1.056 5.777 3.396 1.00 97.50 101 ALA A C 1
ATOM 845 O O . ALA A 1 101 ? -0.330 5.474 2.450 1.00 97.50 101 ALA A O 1
ATOM 846 N N . LYS A 1 102 ? -2.322 6.181 3.204 1.00 97.25 102 LYS A N 1
ATOM 847 C CA . LYS A 1 102 ? -2.944 6.278 1.867 1.00 97.25 102 LYS A CA 1
ATOM 848 C C . LYS A 1 102 ? -2.211 7.264 0.963 1.00 97.25 102 LYS A C 1
ATOM 850 O O . LYS A 1 102 ? -1.941 6.960 -0.197 1.00 97.25 102 LYS A O 1
ATOM 855 N N . ALA A 1 103 ? -1.855 8.440 1.482 1.00 96.81 103 ALA A N 1
ATOM 856 C CA . ALA A 1 103 ? -1.093 9.426 0.719 1.00 96.81 103 ALA A CA 1
ATOM 857 C C . ALA A 1 103 ? 0.279 8.878 0.282 1.00 96.81 103 ALA A C 1
ATOM 859 O O . ALA A 1 103 ? 0.696 9.094 -0.859 1.00 96.81 103 ALA A O 1
ATOM 860 N N . ILE A 1 104 ? 0.946 8.121 1.158 1.00 96.56 104 ILE A N 1
ATOM 861 C CA . ILE A 1 104 ? 2.221 7.460 0.860 1.00 96.56 104 ILE A CA 1
ATOM 862 C C . ILE A 1 104 ? 2.033 6.373 -0.206 1.00 96.56 104 ILE A C 1
ATOM 864 O O . ILE A 1 104 ? 2.765 6.373 -1.193 1.00 96.56 104 ILE A O 1
ATOM 868 N N . VAL A 1 105 ? 1.033 5.495 -0.074 1.00 96.50 105 VAL A N 1
ATOM 869 C CA . VAL A 1 105 ? 0.731 4.454 -1.076 1.00 96.50 105 VAL A CA 1
ATOM 870 C C . VAL A 1 105 ? 0.463 5.068 -2.446 1.00 96.50 105 VAL A C 1
ATOM 872 O O . VAL A 1 105 ? 1.048 4.626 -3.432 1.00 96.50 105 VAL A O 1
ATOM 875 N N . HIS A 1 106 ? -0.332 6.137 -2.530 1.00 95.38 106 HIS A N 1
ATOM 876 C CA . HIS A 1 106 ? -0.569 6.837 -3.795 1.00 95.38 106 HIS A CA 1
ATOM 877 C C . HIS A 1 106 ? 0.712 7.410 -4.407 1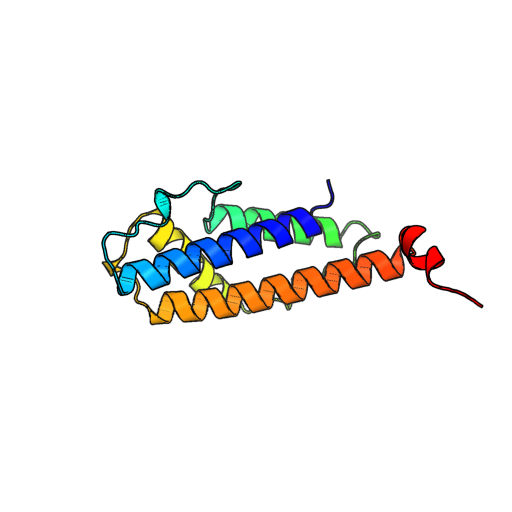.00 95.38 106 HIS A C 1
ATOM 879 O O . HIS A 1 106 ? 0.923 7.314 -5.618 1.00 95.38 106 HIS A O 1
ATOM 885 N N . LYS A 1 107 ? 1.584 7.998 -3.584 1.00 93.75 107 LYS A N 1
ATOM 886 C CA . LYS A 1 107 ? 2.884 8.511 -4.030 1.00 93.75 107 LYS A CA 1
ATOM 887 C C . LYS A 1 107 ? 3.758 7.387 -4.593 1.00 93.75 107 LYS A C 1
ATOM 889 O O . LYS A 1 107 ? 4.295 7.537 -5.690 1.00 93.75 107 LYS A O 1
ATOM 894 N N . LEU A 1 108 ? 3.847 6.260 -3.886 1.00 92.88 108 LEU A N 1
ATOM 895 C CA . LEU A 1 108 ? 4.610 5.084 -4.310 1.00 92.88 108 LEU A CA 1
ATOM 896 C C . LEU A 1 108 ? 4.047 4.477 -5.603 1.00 92.88 108 LEU A C 1
ATOM 898 O O . LEU A 1 108 ? 4.797 4.257 -6.551 1.00 92.88 108 LEU A O 1
ATOM 902 N N . ALA A 1 109 ? 2.728 4.292 -5.691 1.00 92.62 109 ALA A N 1
ATOM 903 C CA . ALA A 1 109 ? 2.057 3.770 -6.881 1.00 92.62 109 ALA A CA 1
ATOM 904 C C . ALA A 1 109 ? 2.311 4.647 -8.118 1.00 92.62 109 ALA A C 1
ATOM 906 O O . ALA A 1 109 ? 2.600 4.141 -9.204 1.00 92.62 109 ALA A O 1
ATOM 907 N N . ASN A 1 110 ? 2.256 5.972 -7.957 1.00 91.50 110 ASN A N 1
ATOM 908 C CA . ASN A 1 110 ? 2.565 6.913 -9.034 1.00 91.50 110 ASN A CA 1
ATOM 909 C C . ASN A 1 110 ? 4.027 6.817 -9.482 1.00 91.50 110 ASN A C 1
ATOM 911 O O . ASN A 1 110 ? 4.303 6.883 -10.680 1.00 91.50 110 ASN A O 1
ATOM 915 N N . ALA A 1 111 ? 4.954 6.632 -8.543 1.00 89.69 111 ALA A N 1
ATOM 916 C CA . ALA A 1 111 ? 6.368 6.489 -8.856 1.00 89.69 111 ALA A CA 1
ATOM 917 C C . ALA A 1 111 ? 6.664 5.184 -9.618 1.00 89.69 111 ALA A C 1
ATOM 919 O O . ALA A 1 111 ? 7.339 5.217 -10.647 1.00 89.69 111 ALA A O 1
ATOM 920 N N . VAL A 1 112 ? 6.072 4.061 -9.196 1.00 90.12 112 VAL A N 1
ATOM 921 C CA . VAL A 1 112 ? 6.147 2.784 -9.929 1.00 90.12 112 VAL A CA 1
ATOM 922 C C . VAL A 1 112 ? 5.574 2.929 -11.336 1.00 90.12 112 VAL A C 1
ATOM 924 O O . VAL A 1 112 ? 6.193 2.492 -12.302 1.00 90.12 112 VAL A O 1
ATOM 927 N N . ASN A 1 113 ? 4.410 3.570 -11.478 1.00 89.69 113 ASN A N 1
ATOM 928 C CA . ASN A 1 113 ? 3.793 3.799 -12.785 1.00 89.69 113 ASN A CA 1
ATOM 929 C C . ASN A 1 113 ? 4.692 4.634 -13.709 1.00 89.69 113 ASN A C 1
ATOM 931 O O . ASN A 1 113 ? 4.801 4.323 -14.896 1.00 89.69 113 ASN A O 1
ATOM 935 N N . ALA A 1 114 ? 5.369 5.656 -13.180 1.00 87.62 114 ALA A N 1
ATOM 936 C CA . ALA A 1 114 ? 6.334 6.438 -13.946 1.00 87.62 114 ALA A CA 1
ATOM 937 C C . ALA A 1 114 ? 7.524 5.5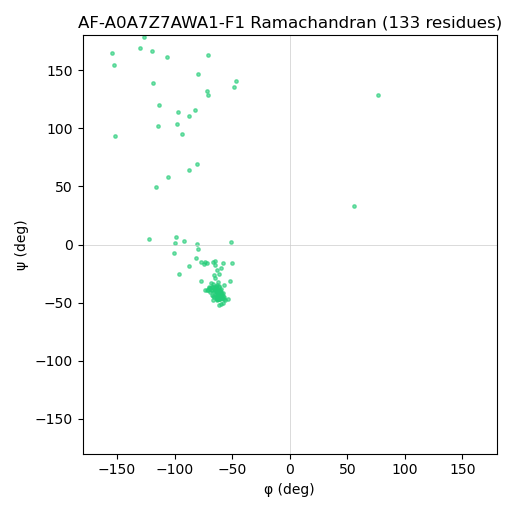79 -14.416 1.00 87.62 114 ALA A C 1
ATOM 939 O O . ALA A 1 114 ? 7.915 5.660 -15.583 1.00 87.62 114 ALA A O 1
ATOM 940 N N . ASP A 1 115 ? 8.049 4.710 -13.549 1.00 86.62 115 ASP A N 1
ATOM 941 C CA . ASP A 1 115 ? 9.148 3.796 -13.884 1.00 86.62 115 ASP A CA 1
ATOM 942 C C . ASP A 1 115 ? 8.720 2.705 -14.890 1.00 86.62 115 ASP A C 1
ATOM 944 O O . ASP A 1 115 ? 9.501 2.347 -15.778 1.00 86.62 115 ASP A O 1
ATOM 948 N N . ILE A 1 116 ? 7.464 2.237 -14.852 1.00 86.88 116 ILE A N 1
ATOM 949 C CA . ILE A 1 116 ? 6.876 1.360 -15.886 1.00 86.88 116 ILE A CA 1
ATOM 950 C C . ILE A 1 116 ? 6.857 2.062 -17.244 1.00 86.88 116 ILE A C 1
ATOM 952 O O . ILE A 1 116 ? 7.335 1.496 -18.230 1.00 86.88 116 ILE A O 1
ATOM 956 N N . ILE A 1 117 ? 6.309 3.281 -17.305 1.00 85.81 117 ILE A N 1
ATOM 957 C CA . ILE A 1 117 ? 6.216 4.063 -18.547 1.00 85.81 117 ILE A CA 1
ATOM 958 C C . ILE A 1 117 ? 7.616 4.272 -19.122 1.00 85.81 117 ILE A C 1
ATOM 960 O O . ILE A 1 117 ? 7.871 3.921 -20.272 1.00 85.81 117 ILE A O 1
ATOM 964 N N . LYS A 1 118 ? 8.557 4.730 -18.292 1.00 84.00 118 LYS A N 1
ATOM 965 C CA . LYS A 1 118 ? 9.939 4.974 -18.708 1.00 84.00 118 LYS A CA 1
ATOM 966 C C . LYS A 1 118 ? 10.650 3.701 -19.170 1.00 84.00 118 LYS A C 1
ATOM 968 O O . LYS A 1 118 ? 11.381 3.730 -20.156 1.00 84.00 118 LYS A O 1
ATOM 973 N N . THR A 1 119 ? 10.432 2.575 -18.492 1.00 80.81 119 THR A N 1
ATOM 974 C CA . THR A 1 119 ? 10.976 1.273 -18.911 1.00 80.81 119 THR A CA 1
ATOM 975 C C . THR A 1 119 ? 10.427 0.855 -20.277 1.00 80.81 119 THR A C 1
ATOM 977 O O . THR A 1 119 ? 11.195 0.402 -21.128 1.00 80.81 119 THR A O 1
ATOM 980 N N . ASN A 1 120 ? 9.126 1.032 -20.518 1.00 80.31 120 ASN A N 1
ATOM 981 C CA . ASN A 1 120 ? 8.510 0.735 -21.813 1.00 80.31 120 ASN A CA 1
ATOM 982 C C . ASN A 1 120 ? 9.036 1.657 -22.926 1.00 80.31 120 ASN A C 1
ATOM 984 O O . ASN A 1 120 ? 9.299 1.179 -24.029 1.00 80.31 120 ASN A O 1
ATOM 988 N N . ASP A 1 121 ? 9.236 2.946 -22.640 1.00 78.12 121 ASP A N 1
ATOM 989 C CA . ASP A 1 121 ? 9.796 3.905 -23.599 1.00 78.12 121 ASP A CA 1
ATOM 990 C C . ASP A 1 121 ? 11.223 3.519 -24.020 1.00 78.12 121 ASP A C 1
ATOM 992 O O . ASP A 1 121 ? 11.547 3.545 -25.208 1.00 78.12 121 ASP A O 1
ATOM 996 N N . MET A 1 122 ? 12.069 3.097 -23.070 1.00 74.88 122 MET A N 1
ATOM 997 C CA . MET A 1 122 ? 13.452 2.682 -23.352 1.00 74.88 122 MET A CA 1
ATOM 998 C C . MET A 1 122 ? 13.545 1.372 -24.139 1.00 74.88 122 MET A C 1
ATOM 1000 O O . MET A 1 122 ? 14.414 1.231 -24.997 1.00 74.88 122 MET A O 1
ATOM 1004 N N . ARG A 1 123 ? 12.668 0.403 -23.855 1.00 71.94 123 ARG A N 1
ATOM 1005 C CA . ARG A 1 123 ? 12.677 -0.913 -24.520 1.00 71.94 123 ARG A CA 1
ATOM 1006 C C . ARG A 1 123 ? 12.036 -0.900 -25.908 1.00 71.94 123 ARG A C 1
ATOM 1008 O O . ARG A 1 123 ? 12.069 -1.914 -26.603 1.00 71.94 123 ARG A O 1
ATOM 1015 N N . GLY A 1 124 ? 11.483 0.243 -26.314 1.00 59.97 124 GLY A N 1
ATOM 1016 C CA . GLY A 1 124 ? 10.581 0.346 -27.448 1.00 59.97 124 GLY A CA 1
ATOM 1017 C C . GLY A 1 124 ? 9.199 -0.166 -27.050 1.00 59.97 124 GLY A C 1
ATOM 1018 O O . GLY A 1 124 ? 9.054 -1.267 -26.518 1.00 59.97 124 GLY A O 1
ATOM 1019 N N . CYS A 1 125 ? 8.170 0.643 -27.305 1.00 54.75 125 CYS A N 1
ATOM 1020 C CA . CYS A 1 125 ? 6.785 0.255 -27.066 1.00 54.75 125 CYS A CA 1
ATOM 1021 C C . CYS A 1 125 ? 6.497 -1.155 -27.620 1.00 54.75 125 CYS A C 1
ATOM 1023 O O . CYS A 1 125 ? 6.913 -1.456 -28.746 1.00 54.75 125 CYS A O 1
ATOM 1025 N N . PRO A 1 126 ? 5.710 -1.994 -26.915 1.00 53.59 126 PRO A N 1
ATOM 1026 C CA . PRO A 1 126 ? 5.067 -3.135 -27.549 1.00 53.59 126 PRO A CA 1
ATOM 1027 C C . PRO A 1 126 ? 4.396 -2.657 -28.841 1.00 53.59 126 PRO A C 1
ATOM 1029 O O . PRO A 1 126 ? 3.743 -1.610 -28.852 1.00 53.59 126 PRO A O 1
ATOM 1032 N N . SER A 1 127 ? 4.563 -3.412 -29.926 1.00 52.00 127 SER A N 1
ATOM 1033 C CA . SER A 1 127 ? 4.148 -3.061 -31.296 1.00 52.00 127 SER A CA 1
ATOM 1034 C C . SER A 1 127 ? 2.693 -2.582 -31.443 1.00 52.00 127 SER A C 1
ATOM 1036 O O . SER A 1 127 ? 2.360 -1.951 -32.442 1.00 52.00 127 SER A O 1
ATOM 1038 N N . ILE A 1 128 ? 1.843 -2.810 -30.439 1.00 53.09 128 ILE A N 1
ATOM 1039 C CA . ILE A 1 128 ? 0.466 -2.315 -30.349 1.00 53.09 128 ILE A CA 1
ATOM 1040 C C . ILE A 1 128 ? 0.392 -0.776 -30.333 1.00 53.09 128 ILE A C 1
ATOM 1042 O O . ILE A 1 128 ? -0.489 -0.221 -30.982 1.00 53.09 128 ILE A O 1
ATOM 1046 N N . TYR A 1 129 ? 1.324 -0.055 -29.696 1.00 48.00 129 TYR A N 1
ATOM 1047 C CA . TYR A 1 129 ? 1.298 1.423 -29.709 1.00 48.00 129 TYR A CA 1
ATOM 1048 C C . TYR A 1 129 ? 1.808 2.035 -31.024 1.00 48.00 129 TYR A C 1
ATOM 1050 O O . TYR A 1 129 ? 1.507 3.191 -31.319 1.00 48.00 129 TYR A O 1
ATOM 1058 N N . ASN A 1 130 ? 2.490 1.254 -31.872 1.00 45.84 130 ASN A N 1
ATOM 1059 C CA . ASN A 1 130 ? 2.775 1.662 -33.252 1.00 45.84 130 ASN A CA 1
ATOM 1060 C C . ASN A 1 130 ? 1.533 1.589 -34.157 1.00 45.84 130 ASN A C 1
ATOM 1062 O O . ASN A 1 130 ? 1.542 2.199 -35.222 1.00 45.84 130 ASN A O 1
ATOM 1066 N N . ALA A 1 131 ? 0.451 0.916 -33.744 1.00 47.47 131 ALA A N 1
ATOM 1067 C CA . ALA A 1 131 ? -0.791 0.875 -34.520 1.00 47.47 131 ALA A CA 1
ATOM 1068 C C . ALA A 1 131 ? -1.556 2.215 -34.517 1.00 47.47 131 ALA A C 1
ATOM 1070 O O . ALA A 1 131 ? -2.410 2.426 -35.373 1.00 47.47 131 ALA A O 1
ATOM 1071 N N . CYS A 1 132 ? -1.229 3.137 -33.600 1.00 44.78 132 CYS A N 1
ATOM 1072 C CA . CYS A 1 132 ? -1.832 4.474 -33.543 1.00 44.78 132 CYS A CA 1
ATOM 1073 C C . CYS A 1 132 ? -0.965 5.577 -34.171 1.00 44.78 132 CYS A C 1
ATOM 1075 O O . CYS A 1 132 ? -1.385 6.733 -34.195 1.00 44.78 132 CYS A O 1
ATOM 1077 N N . ARG A 1 133 ? 0.210 5.252 -34.731 1.00 41.09 133 ARG A N 1
ATOM 1078 C CA . ARG A 1 133 ? 0.923 6.157 -35.647 1.00 41.09 133 ARG A CA 1
ATOM 1079 C C . ARG A 1 133 ? 0.293 6.033 -37.037 1.00 41.09 133 ARG A C 1
ATOM 1081 O O . ARG A 1 133 ? 0.869 5.462 -37.957 1.00 41.09 133 ARG A O 1
ATOM 1088 N N . ILE A 1 134 ? -0.938 6.527 -37.159 1.00 40.22 134 ILE A N 1
ATOM 1089 C CA . ILE A 1 134 ? -1.503 6.854 -38.467 1.00 40.22 134 ILE A CA 1
ATOM 1090 C C . ILE A 1 134 ? -0.750 8.095 -38.961 1.00 40.22 134 ILE A C 1
ATOM 1092 O O . ILE A 1 134 ? -0.556 9.049 -38.207 1.00 40.22 134 ILE A O 1
ATOM 1096 N N . ILE A 1 135 ? -0.256 7.967 -40.190 1.00 40.72 135 ILE A N 1
ATOM 1097 C CA . ILE A 1 135 ? 0.547 8.908 -40.982 1.00 40.72 135 ILE A CA 1
ATOM 1098 C C . ILE A 1 135 ? -0.128 10.279 -41.078 1.00 40.72 135 ILE A C 1
ATOM 1100 O O . ILE A 1 135 ? -1.365 10.300 -41.270 1.00 40.72 135 ILE A O 1
#

Solvent-accessible surface area (backbone atoms only — not comparable to full-atom values): 7691 Å² total; per-residue (Å²): 135,62,65,65,57,56,54,40,52,49,37,54,51,47,48,54,44,41,50,34,48,53,43,18,79,79,38,79,88,44,60,48,68,80,54,91,65,96,64,77,70,36,40,70,49,52,51,51,52,56,51,52,48,57,54,44,40,71,44,93,80,46,55,56,69,74,87,72,48,61,54,73,66,56,50,48,51,36,28,53,50,29,40,28,54,64,67,69,39,64,89,82,54,54,68,66,54,44,53,51,31,45,54,48,41,53,44,41,37,52,46,46,52,51,31,49,52,51,28,38,62,75,71,50,64,65,72,73,67,59,72,71,68,74,131

Sequence (135 aa):
MNILYDVRDWFYECDRFLFLAEVHYQRENVIPSEHRFSEELTSSRLDDMLRDLKNLGKENDYCVTSENWASKDELLILKETLDNISSEKWDDMDAECVAKAKAIVHKLANAVNADIIKTNDMRGCPSIYNACRII

Nearest PDB structures (foldseek):
  6vjd-assembly2_C  TM=2.512E-01  e=5.908E+00  Homo sapiens
  3osa-assembly1_A  TM=2.485E-01  e=9.911E+00  Homo sapiens

Radius of gyration: 17.07 Å; Cα contacts (8 Å, |Δi|>4): 126; chains: 1; bounding box: 39×22×61 Å

Foldseek 3Di:
DDLLVVLLVLLVVLLVLLVLVLVCQVPVPRQSLPDDDPDQQALVVVVVSLVVLVVVCVVVLFDRPSVPLDDPVLSVLLRVVSHCSNVVVDVVDDSVSSVSNSVSSVSNSVNSVVRVVVSCVRVDHDCVVVVPPDD

Organism: NCBI:txid38026